Protein AF-A0AA43C217-F1 (afdb_monomer)

Structure (mmCIF, N/CA/C/O backbone):
data_AF-A0AA43C217-F1
#
_entry.id   AF-A0AA43C217-F1
#
loop_
_atom_site.group_PDB
_atom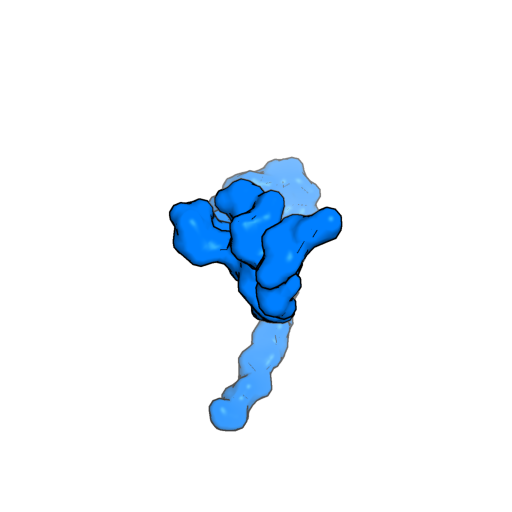_site.id
_atom_site.type_symbol
_atom_site.label_atom_id
_atom_site.label_alt_id
_atom_site.label_comp_id
_atom_site.label_asym_id
_atom_site.label_entity_id
_atom_site.label_seq_id
_atom_site.pdbx_PDB_ins_code
_a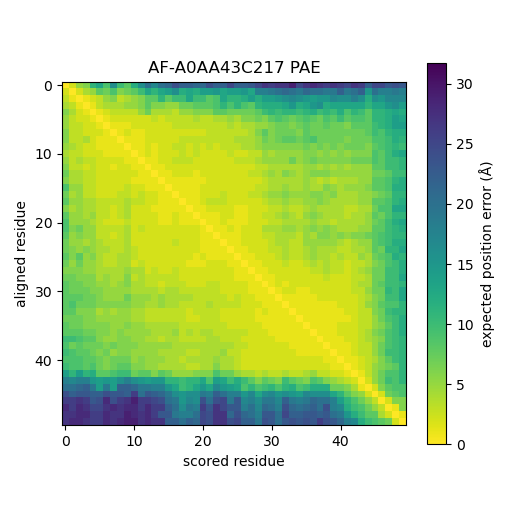tom_site.Cartn_x
_atom_site.Cartn_y
_atom_site.Cartn_z
_atom_site.occupancy
_atom_site.B_iso_or_equiv
_atom_site.auth_seq_id
_atom_site.auth_comp_id
_atom_site.auth_asym_id
_atom_site.auth_atom_id
_atom_site.pdbx_PDB_model_num
ATOM 1 N N . MET A 1 1 ? 6.510 -5.624 -28.502 1.00 63.75 1 MET A N 1
ATOM 2 C CA . MET A 1 1 ? 6.305 -5.838 -27.048 1.00 63.75 1 MET A CA 1
ATOM 3 C C . MET A 1 1 ? 7.502 -5.249 -26.310 1.00 63.75 1 MET A C 1
ATOM 5 O O . MET A 1 1 ? 8.556 -5.180 -26.921 1.00 63.75 1 MET A O 1
ATOM 9 N N . ALA A 1 2 ? 7.345 -4.785 -25.067 1.00 79.44 2 ALA A N 1
ATOM 10 C CA . ALA A 1 2 ? 8.256 -3.827 -24.418 1.00 79.44 2 ALA A CA 1
ATOM 11 C C . ALA A 1 2 ? 9.718 -4.281 -24.174 1.00 79.44 2 ALA A C 1
ATOM 13 O O . ALA A 1 2 ? 10.520 -3.448 -23.781 1.00 79.44 2 ALA A O 1
ATOM 14 N N . GLY A 1 3 ? 10.089 -5.546 -24.413 1.00 90.06 3 GLY A N 1
ATOM 15 C CA . GLY A 1 3 ? 11.489 -6.001 -24.338 1.00 90.06 3 GLY A CA 1
ATOM 16 C C . GLY A 1 3 ? 12.124 -5.948 -22.941 1.00 90.06 3 GLY A C 1
ATOM 17 O O . GLY A 1 3 ? 13.343 -5.988 -22.837 1.00 90.06 3 GLY A O 1
ATOM 18 N N . VAL A 1 4 ? 11.313 -5.835 -21.885 1.00 90.81 4 VAL A N 1
ATOM 19 C CA . VAL A 1 4 ? 11.766 -5.699 -20.492 1.00 90.81 4 VAL A CA 1
ATOM 20 C C . VAL A 1 4 ? 11.774 -7.042 -19.761 1.00 90.81 4 VAL A C 1
ATOM 22 O O . VAL A 1 4 ? 10.907 -7.886 -19.993 1.00 90.81 4 VAL A O 1
ATOM 25 N N . GLU A 1 5 ? 12.731 -7.221 -18.848 1.00 90.38 5 GLU A N 1
ATOM 26 C CA . GLU A 1 5 ? 12.859 -8.424 -18.010 1.00 90.38 5 GLU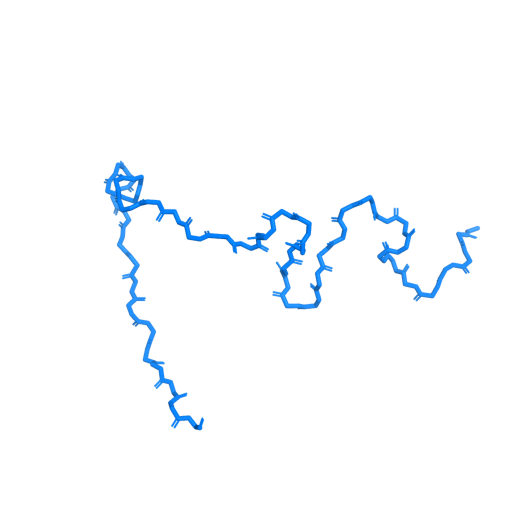 A CA 1
ATOM 27 C C . GLU A 1 5 ? 11.887 -8.417 -16.822 1.00 90.38 5 GLU A C 1
ATOM 29 O O . GLU A 1 5 ? 11.487 -9.475 -16.331 1.00 90.38 5 GLU A O 1
ATOM 34 N N . SER A 1 6 ? 11.473 -7.231 -16.362 1.00 89.75 6 SER A N 1
ATOM 35 C CA . SER A 1 6 ? 10.522 -7.075 -15.268 1.00 89.75 6 SER A CA 1
ATOM 36 C C . SER A 1 6 ? 9.327 -6.229 -15.673 1.00 89.75 6 SER A C 1
ATOM 38 O O . SER A 1 6 ? 9.449 -5.141 -16.228 1.00 89.75 6 SER A O 1
ATOM 40 N N . ILE A 1 7 ? 8.133 -6.668 -15.271 1.00 91.44 7 ILE A N 1
ATOM 41 C CA . ILE A 1 7 ? 6.916 -5.856 -15.398 1.00 91.44 7 ILE A CA 1
ATOM 42 C C . ILE A 1 7 ? 7.002 -4.549 -14.593 1.00 91.44 7 ILE A C 1
ATOM 44 O O . ILE A 1 7 ? 6.304 -3.584 -14.894 1.00 91.44 7 ILE A O 1
ATOM 48 N N . ARG A 1 8 ? 7.876 -4.487 -13.579 1.00 89.00 8 ARG A N 1
ATOM 49 C CA . ARG A 1 8 ? 8.094 -3.263 -12.801 1.00 89.00 8 ARG A CA 1
ATOM 50 C C . ARG A 1 8 ? 8.637 -2.115 -13.644 1.00 89.00 8 ARG A C 1
ATOM 52 O O . ARG A 1 8 ? 8.361 -0.974 -13.300 1.00 89.00 8 ARG A O 1
ATOM 59 N N . ASP A 1 9 ? 9.331 -2.416 -14.737 1.00 88.06 9 ASP A N 1
ATOM 60 C CA . ASP A 1 9 ? 10.005 -1.418 -15.573 1.00 88.06 9 ASP A CA 1
ATOM 61 C C . ASP A 1 9 ? 9.025 -0.644 -16.469 1.00 88.06 9 ASP A C 1
ATOM 63 O O . ASP A 1 9 ? 9.372 0.384 -17.041 1.00 88.06 9 ASP A O 1
ATOM 67 N N . VAL A 1 10 ? 7.781 -1.123 -16.577 1.00 93.50 10 VAL A N 1
ATOM 68 C CA . VAL A 1 10 ? 6.711 -0.508 -17.383 1.00 93.50 10 VAL A CA 1
ATOM 69 C C . VAL A 1 10 ? 5.512 -0.051 -16.549 1.00 93.50 10 VAL A C 1
ATOM 71 O O . VAL A 1 10 ? 4.551 0.493 -17.088 1.00 93.50 10 VAL A O 1
ATOM 74 N N . ILE A 1 11 ? 5.551 -0.252 -15.231 1.00 93.62 11 ILE A N 1
ATOM 75 C CA . ILE A 1 11 ? 4.533 0.245 -14.303 1.00 93.62 11 ILE A CA 1
ATOM 76 C C . ILE A 1 11 ? 5.070 1.519 -13.652 1.00 93.62 11 ILE A C 1
ATOM 78 O O . ILE A 1 11 ? 6.132 1.494 -13.045 1.00 93.62 11 ILE A O 1
ATOM 82 N N . ALA A 1 12 ? 4.310 2.616 -13.705 1.00 92.88 12 ALA A N 1
ATOM 83 C CA . ALA A 1 12 ? 4.737 3.901 -13.138 1.00 92.88 12 ALA A CA 1
ATOM 84 C C . ALA A 1 12 ? 5.033 3.834 -11.624 1.00 92.88 12 ALA A C 1
ATOM 86 O O . ALA A 1 12 ? 5.981 4.451 -11.147 1.00 92.88 12 ALA A O 1
ATOM 87 N N . PHE A 1 13 ? 4.236 3.064 -10.870 1.00 94.31 13 PHE A N 1
ATOM 88 C CA . PHE A 1 13 ? 4.375 2.909 -9.416 1.00 94.31 13 PHE A CA 1
ATOM 89 C C . PHE A 1 13 ? 4.269 1.433 -9.003 1.00 94.31 13 PHE A C 1
ATOM 91 O O . PHE A 1 13 ? 3.226 0.993 -8.505 1.00 94.31 13 PHE A O 1
ATOM 98 N N . PRO A 1 14 ? 5.317 0.624 -9.234 1.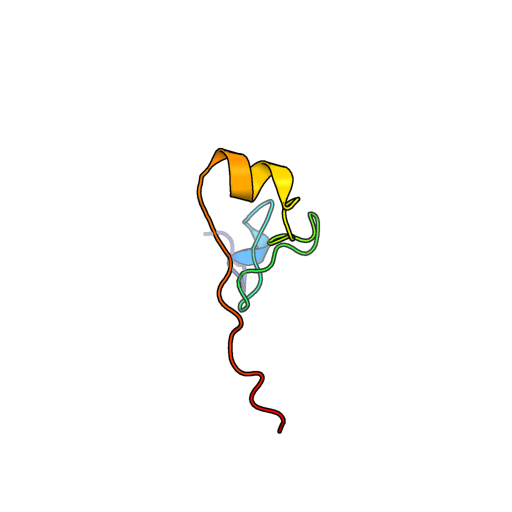00 94.12 14 PRO A N 1
ATOM 99 C CA . PRO A 1 14 ? 5.263 -0.800 -8.960 1.00 94.12 14 PRO A CA 1
ATOM 100 C C . PRO A 1 14 ? 5.295 -1.069 -7.452 1.00 94.12 14 PRO A C 1
ATOM 102 O O . PRO A 1 14 ? 5.873 -0.322 -6.657 1.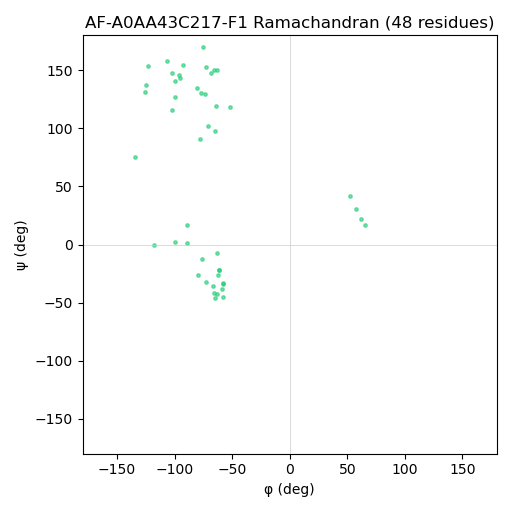00 94.12 14 PRO A O 1
ATOM 105 N N . LYS A 1 15 ? 4.705 -2.195 -7.052 1.00 95.38 15 LYS A N 1
ATOM 106 C CA . LYS A 1 15 ? 4.890 -2.765 -5.715 1.00 95.38 15 LYS A CA 1
ATOM 107 C C . LYS A 1 15 ? 6.035 -3.780 -5.723 1.00 95.38 15 LYS A C 1
ATOM 109 O O . LYS A 1 15 ? 6.353 -4.396 -6.745 1.00 95.38 15 LYS A O 1
ATOM 114 N N . THR A 1 16 ? 6.660 -3.975 -4.567 1.00 94.12 16 THR A N 1
ATOM 115 C CA . THR A 1 16 ? 7.635 -5.048 -4.361 1.00 94.12 16 THR A CA 1
ATOM 116 C C . THR A 1 16 ? 6.934 -6.404 -4.224 1.00 94.12 16 THR A C 1
ATOM 118 O O . THR A 1 16 ? 5.717 -6.479 -4.065 1.00 94.12 16 THR A O 1
ATOM 121 N N . GLN A 1 17 ? 7.705 -7.497 -4.230 1.00 93.50 17 GLN A N 1
ATOM 122 C CA . GLN 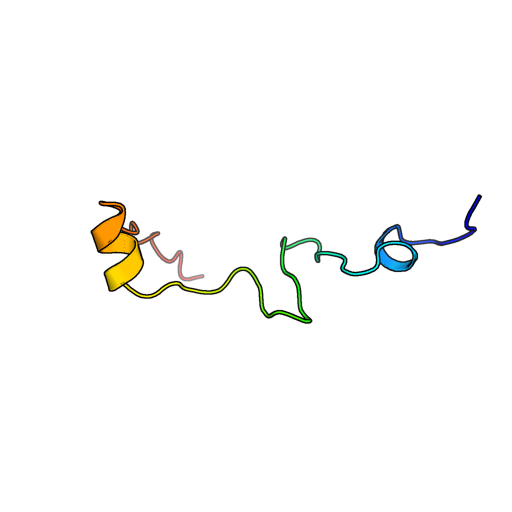A 1 17 ? 7.178 -8.848 -3.978 1.00 93.50 17 GLN A CA 1
ATOM 123 C C . GLN A 1 17 ? 6.561 -8.974 -2.573 1.00 93.50 17 GLN A C 1
ATOM 125 O O . GLN A 1 17 ? 5.706 -9.820 -2.354 1.00 93.50 17 GLN A O 1
ATOM 130 N N . ARG A 1 18 ? 6.945 -8.098 -1.634 1.00 94.44 18 ARG A N 1
ATOM 131 C CA . ARG A 1 18 ? 6.369 -8.007 -0.282 1.00 94.44 18 ARG A CA 1
ATOM 132 C C . ARG A 1 18 ? 5.163 -7.056 -0.207 1.00 94.44 18 ARG A C 1
ATOM 134 O O . ARG A 1 18 ? 4.819 -6.600 0.876 1.00 94.44 18 ARG A O 1
ATOM 141 N N . ALA A 1 19 ? 4.560 -6.713 -1.348 1.00 94.31 19 ALA A N 1
ATOM 142 C CA . ALA A 1 19 ? 3.418 -5.802 -1.475 1.00 94.31 19 ALA A CA 1
ATOM 143 C C . ALA A 1 19 ? 3.662 -4.351 -0.996 1.00 94.31 19 ALA A C 1
ATOM 145 O O . ALA A 1 19 ? 2.717 -3.605 -0.731 1.00 94.31 19 ALA A O 1
ATOM 146 N N . GLN A 1 20 ? 4.921 -3.906 -0.935 1.00 96.25 20 GLN A N 1
ATOM 147 C CA . GLN A 1 20 ? 5.277 -2.556 -0.481 1.00 96.25 20 GLN A CA 1
ATOM 148 C C . GLN A 1 20 ? 5.438 -1.586 -1.660 1.00 96.25 20 GLN A C 1
ATOM 150 O O . GLN A 1 20 ? 5.954 -1.969 -2.707 1.00 96.25 20 GLN A O 1
ATOM 155 N N . CYS A 1 21 ? 5.030 -0.323 -1.504 1.00 93.62 21 CYS A N 1
ATOM 156 C CA . CYS A 1 21 ? 5.457 0.779 -2.375 1.00 93.62 21 CYS A CA 1
ATOM 157 C C . CYS A 1 21 ? 6.518 1.589 -1.638 1.00 93.62 21 CYS A C 1
ATOM 159 O O . CYS A 1 21 ? 6.216 2.199 -0.615 1.00 93.62 21 CYS A O 1
ATOM 161 N N . LEU A 1 22 ? 7.739 1.605 -2.171 1.00 91.31 22 LEU A N 1
ATOM 162 C CA . LEU A 1 22 ? 8.869 2.288 -1.540 1.00 91.31 22 LEU A CA 1
ATOM 163 C C . LEU A 1 22 ? 8.764 3.815 -1.642 1.00 91.31 22 LEU A C 1
ATOM 165 O O . LEU A 1 22 ? 9.163 4.505 -0.713 1.00 91.31 22 LEU A O 1
ATOM 169 N N . LEU A 1 23 ? 8.177 4.335 -2.726 1.00 95.12 23 LEU A N 1
ATOM 170 C CA . LEU A 1 23 ? 8.026 5.777 -2.941 1.00 95.12 23 LEU A CA 1
ATOM 171 C C . LEU A 1 23 ? 7.096 6.422 -1.905 1.00 95.12 23 LEU A C 1
ATOM 173 O O . LEU A 1 23 ? 7.416 7.465 -1.349 1.00 95.12 23 LEU A O 1
ATOM 177 N N . THR A 1 24 ? 5.949 5.794 -1.639 1.00 95.00 24 THR A N 1
ATOM 178 C CA . THR A 1 24 ? 4.928 6.331 -0.724 1.00 95.00 24 THR A CA 1
ATOM 179 C C . THR A 1 24 ? 4.986 5.707 0.668 1.00 95.00 24 THR A C 1
ATOM 181 O O . THR A 1 24 ? 4.107 5.976 1.479 1.00 95.00 24 THR A O 1
ATOM 184 N N . GLN A 1 25 ? 5.945 4.810 0.916 1.00 93.19 25 GLN A N 1
ATOM 185 C CA . GLN A 1 25 ? 6.066 4.041 2.161 1.00 93.19 25 GLN A CA 1
ATOM 186 C C . GLN A 1 25 ? 4.765 3.310 2.554 1.00 93.19 25 GLN A C 1
ATOM 188 O O . GLN A 1 25 ? 4.367 3.290 3.714 1.00 93.19 25 GLN A O 1
ATOM 193 N N . ALA A 1 26 ? 4.087 2.710 1.569 1.00 95.56 26 ALA A N 1
ATOM 194 C CA . ALA A 1 26 ? 2.827 1.990 1.774 1.00 95.56 26 ALA A CA 1
ATOM 195 C C . ALA A 1 26 ? 3.034 0.459 1.792 1.00 95.56 26 ALA A C 1
ATOM 197 O O . ALA A 1 26 ? 3.841 -0.033 0.999 1.00 95.56 26 ALA A O 1
ATOM 198 N N . PRO A 1 27 ? 2.250 -0.327 2.553 1.00 94.94 27 PRO A N 1
ATOM 199 C C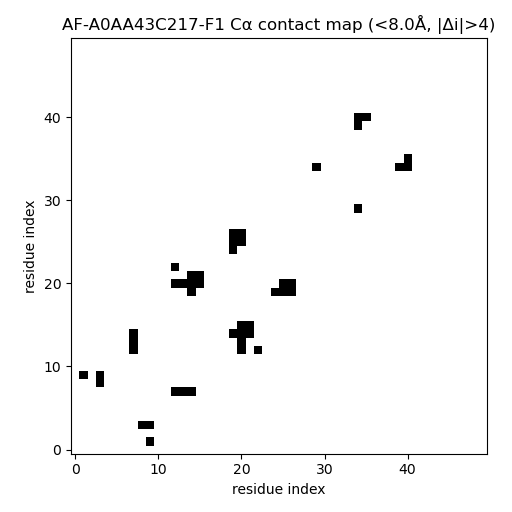A . PRO A 1 27 ? 1.238 0.119 3.511 1.00 94.94 27 PRO A CA 1
ATOM 200 C C . PRO A 1 27 ? 1.872 0.863 4.691 1.00 94.94 27 PRO A C 1
ATOM 202 O O . PRO A 1 27 ? 3.009 0.584 5.062 1.00 94.94 27 PRO A O 1
ATOM 205 N N . SER A 1 28 ? 1.125 1.798 5.26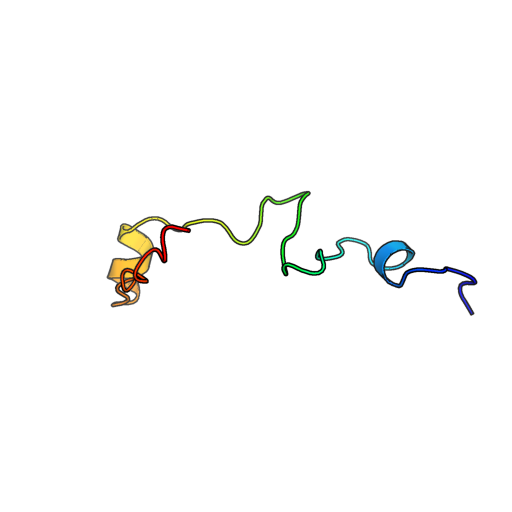3 1.00 94.38 28 SER A N 1
ATOM 206 C CA . SER A 1 28 ? 1.529 2.605 6.412 1.00 94.38 28 SER A CA 1
ATOM 207 C C . SER A 1 28 ? 0.510 2.448 7.546 1.00 94.38 28 SER A C 1
ATOM 209 O O . SER A 1 28 ? -0.652 2.116 7.282 1.00 94.38 28 SER A O 1
ATOM 211 N N . PRO A 1 29 ? 0.919 2.643 8.811 1.00 93.56 29 PRO A N 1
ATOM 212 C CA . PRO A 1 29 ? -0.023 2.664 9.922 1.00 93.56 29 PRO A CA 1
ATOM 213 C C . PRO A 1 29 ? -1.005 3.834 9.775 1.00 93.56 29 PRO A C 1
ATOM 215 O O . PRO A 1 29 ? -0.665 4.883 9.227 1.00 93.56 29 PRO A O 1
ATOM 218 N N . VAL A 1 30 ? -2.217 3.641 10.289 1.00 95.12 30 VAL A N 1
ATOM 219 C CA . VAL A 1 30 ? -3.248 4.682 10.409 1.00 95.12 30 VAL A CA 1
ATOM 220 C C . VAL A 1 30 ? -3.384 5.096 11.872 1.00 95.12 30 VAL A C 1
ATOM 222 O O . VAL A 1 30 ? -3.024 4.325 12.764 1.00 95.12 30 VAL A O 1
ATOM 225 N N . ASP A 1 31 ? -3.917 6.290 12.126 1.00 95.88 31 ASP A N 1
ATOM 226 C CA . ASP A 1 31 ? -4.165 6.742 13.496 1.00 95.88 31 ASP A CA 1
ATOM 227 C C . ASP A 1 31 ? -5.293 5.928 14.155 1.00 95.88 31 ASP A C 1
ATOM 229 O O . ASP A 1 31 ? -6.272 5.525 13.517 1.00 95.88 31 ASP A O 1
ATOM 233 N N . GLU A 1 32 ? -5.195 5.727 15.468 1.00 94.44 32 GLU A N 1
ATOM 234 C CA . GLU A 1 32 ? -6.204 5.022 16.254 1.00 94.44 32 GLU A CA 1
ATOM 235 C C . GLU A 1 32 ? -7.576 5.680 16.156 1.00 94.44 32 GLU A C 1
ATOM 237 O O . GLU A 1 32 ? -8.597 4.994 16.206 1.00 94.44 32 GLU A O 1
ATOM 242 N N . ARG A 1 33 ? -7.627 7.012 16.022 1.00 97.00 33 ARG A N 1
ATOM 243 C CA . ARG A 1 33 ? -8.891 7.730 15.843 1.00 97.00 33 ARG A CA 1
ATOM 244 C C . ARG A 1 33 ? -9.642 7.230 14.608 1.00 97.00 33 ARG A C 1
ATOM 246 O O . ARG A 1 33 ? -10.831 6.947 14.716 1.00 97.00 33 ARG A O 1
ATOM 253 N N . GLN A 1 34 ? -8.949 7.056 13.484 1.00 97.06 34 GLN A N 1
ATOM 254 C CA . GLN A 1 34 ? -9.551 6.588 12.232 1.00 97.06 34 GLN A CA 1
ATOM 255 C C . GLN A 1 34 ? -10.033 5.135 12.348 1.00 97.06 34 GLN A C 1
ATOM 257 O O . GLN A 1 34 ? -11.089 4.780 11.830 1.00 97.06 34 GLN A O 1
ATOM 262 N N . LEU A 1 35 ? -9.303 4.295 13.090 1.00 96.94 35 LEU A N 1
ATOM 263 C CA . LEU A 1 35 ? -9.739 2.928 13.393 1.00 96.94 35 LEU A CA 1
ATOM 264 C C . LEU A 1 35 ? -10.993 2.913 14.277 1.00 96.94 35 LEU A C 1
ATOM 266 O O . LEU A 1 35 ? -11.914 2.137 14.019 1.00 96.94 35 LEU A O 1
ATOM 270 N N . ARG A 1 36 ? -11.053 3.790 15.291 1.00 96.81 36 ARG A N 1
ATOM 271 C CA . ARG A 1 36 ? -12.213 3.939 16.183 1.00 96.81 36 ARG A CA 1
ATOM 272 C C . ARG A 1 36 ? -13.457 4.406 15.430 1.00 96.81 36 ARG A C 1
ATOM 274 O O . ARG A 1 36 ? -14.520 3.840 15.657 1.00 96.81 36 ARG A O 1
ATOM 281 N N . GLU A 1 37 ? -13.322 5.372 14.522 1.00 97.75 37 GLU A N 1
ATOM 282 C CA . GLU A 1 37 ? -14.419 5.856 13.665 1.00 97.75 37 GLU A CA 1
ATOM 283 C C . GLU A 1 37 ? -15.031 4.724 12.819 1.00 97.75 37 GLU A C 1
ATOM 285 O O . GLU A 1 37 ? -16.245 4.672 12.621 1.00 97.75 37 GLU A O 1
ATOM 290 N N . LEU A 1 38 ? -14.207 3.765 12.390 1.00 97.75 38 LEU A N 1
ATOM 291 C CA . LEU A 1 38 ? -14.635 2.589 11.630 1.00 97.75 38 LEU A CA 1
ATOM 292 C C . LEU A 1 38 ? -15.028 1.384 12.504 1.00 97.75 38 LEU A C 1
ATOM 294 O O . LEU A 1 38 ? -15.384 0.340 11.964 1.00 97.75 38 LEU A O 1
ATOM 298 N N . HIS A 1 39 ? -14.987 1.502 13.836 1.00 96.56 39 HIS A N 1
ATOM 299 C CA . HIS A 1 39 ? -15.219 0.404 14.787 1.00 96.56 39 HIS A CA 1
ATOM 300 C C . HIS A 1 39 ? -14.267 -0.798 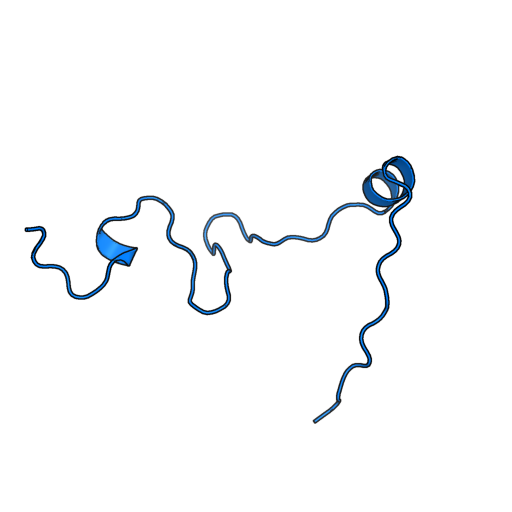14.597 1.00 96.56 39 HIS A C 1
ATOM 302 O O . HIS A 1 39 ? -14.614 -1.942 14.897 1.00 96.56 39 HIS A O 1
ATOM 308 N N . ILE A 1 40 ? -13.041 -0.543 14.126 1.00 96.50 40 ILE A N 1
ATOM 309 C CA . ILE A 1 40 ? -12.005 -1.553 13.880 1.00 96.50 40 ILE A CA 1
ATOM 310 C C . ILE A 1 40 ? -11.012 -1.576 15.049 1.00 96.50 40 ILE A C 1
ATOM 312 O O . ILE A 1 40 ? -10.605 -0.537 15.567 1.00 96.50 40 ILE A O 1
ATOM 316 N N . ARG A 1 41 ? -10.570 -2.776 15.447 1.00 93.88 41 ARG A N 1
ATOM 317 C CA . ARG A 1 41 ? -9.433 -2.975 16.359 1.00 93.88 41 ARG A CA 1
ATOM 318 C C . ARG A 1 41 ? -8.420 -3.915 15.724 1.00 93.88 41 ARG A C 1
ATOM 320 O O . ARG A 1 41 ? -8.785 -4.988 15.250 1.00 93.88 41 ARG A O 1
ATOM 327 N N . LEU A 1 42 ? -7.150 -3.520 15.734 1.00 92.19 42 LEU A N 1
ATOM 328 C CA . LEU A 1 42 ? -6.070 -4.384 15.270 1.00 92.19 42 LEU A CA 1
ATOM 329 C C . LEU A 1 42 ? -5.824 -5.485 16.302 1.00 92.19 42 LEU A C 1
ATOM 331 O O . LEU A 1 42 ? -5.664 -5.215 17.492 1.00 92.19 42 LEU A O 1
ATOM 335 N N . ARG A 1 43 ? -5.790 -6.736 15.841 1.00 92.31 43 ARG A N 1
ATOM 336 C CA . ARG A 1 43 ? -5.394 -7.871 16.674 1.00 92.31 43 ARG A CA 1
ATOM 337 C C . ARG A 1 43 ? -3.871 -7.919 16.744 1.00 92.31 43 ARG A C 1
ATOM 339 O O . ARG A 1 43 ? -3.209 -7.829 15.712 1.00 92.31 43 ARG A O 1
ATOM 346 N N . GLN A 1 44 ? -3.318 -8.114 17.939 1.00 85.00 44 GLN A N 1
ATOM 347 C CA . GLN A 1 44 ? -1.904 -8.452 18.068 1.00 85.00 44 GLN A CA 1
ATOM 348 C C . GLN A 1 44 ? -1.672 -9.811 17.403 1.00 85.00 44 GLN A C 1
ATOM 350 O O . GLN A 1 44 ? -2.292 -10.808 17.774 1.00 85.00 44 GLN A O 1
ATOM 355 N N . THR A 1 45 ? -0.824 -9.840 16.377 1.00 77.62 45 THR A N 1
ATOM 356 C CA . THR A 1 45 ? -0.271 -11.106 15.903 1.00 77.62 45 THR A CA 1
ATOM 357 C C . THR A 1 45 ? 0.814 -11.513 16.890 1.00 77.62 45 THR A C 1
ATOM 359 O O . THR A 1 45 ? 1.659 -10.687 17.237 1.00 77.62 45 THR A O 1
ATOM 362 N N . GLU A 1 46 ? 0.778 -12.757 17.366 1.00 68.44 46 GLU A N 1
ATOM 363 C CA . GLU A 1 46 ? 1.875 -13.327 18.148 1.00 68.44 46 GLU A CA 1
ATOM 364 C C . GLU A 1 46 ? 3.166 -13.124 17.344 1.00 68.44 46 GLU A C 1
ATOM 366 O O . GLU A 1 46 ? 3.273 -13.575 16.198 1.00 68.44 46 GLU A O 1
ATOM 371 N N . GLN A 1 47 ? 4.120 -12.375 17.895 1.00 60.41 47 GLN A N 1
ATOM 372 C CA . GLN A 1 47 ? 5.436 -12.251 17.285 1.00 60.41 47 GLN A CA 1
ATOM 373 C C . GLN A 1 47 ? 6.124 -13.598 17.475 1.00 60.41 47 GLN A C 1
ATOM 375 O O . GLN A 1 47 ? 6.590 -13.907 18.571 1.00 60.41 47 GLN A O 1
ATOM 380 N N . ARG A 1 48 ? 6.174 -14.423 16.424 1.00 57.25 48 ARG A N 1
ATOM 381 C CA . ARG A 1 48 ? 7.063 -15.582 16.417 1.00 57.25 48 ARG A CA 1
ATOM 382 C C . ARG A 1 48 ? 8.492 -15.036 16.442 1.00 57.25 48 ARG A C 1
ATOM 384 O O . ARG A 1 48 ? 8.995 -14.547 15.436 1.00 57.25 48 ARG A O 1
ATOM 391 N N . LYS A 1 49 ? 9.058 -15.001 17.646 1.00 46.78 49 LYS A N 1
ATOM 392 C CA . LYS A 1 49 ? 10.430 -14.603 17.937 1.00 46.78 49 LYS A CA 1
ATOM 393 C C . LYS A 1 49 ? 11.322 -15.788 17.573 1.00 46.78 49 LYS A C 1
ATOM 395 O O . LYS A 1 49 ? 11.510 -16.671 18.404 1.00 46.78 49 LYS A O 1
ATOM 400 N N . ASP A 1 50 ? 11.782 -15.809 16.329 1.00 48.62 50 ASP A N 1
ATOM 401 C CA . ASP A 1 50 ? 12.946 -16.589 15.903 1.00 48.62 50 ASP A CA 1
ATOM 402 C C . ASP A 1 50 ? 14.148 -15.636 15.802 1.00 48.62 50 ASP A C 1
ATOM 404 O O . ASP A 1 50 ? 13.967 -14.520 15.254 1.00 48.62 50 ASP A O 1
#

Radius of gyration: 17.06 Å; Cα contacts (8 Å, |Δi|>4): 23; chains: 1; bounding box: 28×24×45 Å

pLDDT: mean 88.8, std 12.47, range [46.78, 97.75]

Solvent-accessible surface area (backbone atoms only — not comparable to full-atom values): 3602 Å² total; per-residue (Å²): 128,92,85,64,96,48,75,57,82,79,38,97,80,49,62,46,99,84,66,34,28,80,91,77,55,32,82,64,90,77,60,68,67,63,33,52,77,68,74,52,78,87,76,83,71,82,78,83,85,124

Secondary structure (DSSP, 8-state):
----S-GGGG-SSPPPTTS-BTTTTBS----HHHHHHTT--PPPPP----

Mean predicted aligned error: 6.71 Å

Foldseek 3Di:
DPPDPDPVVVDPFDADPVRAGPVVRPPDDDDVVVCVVVVHDDDDDPPPDD

Sequence (50 aa):
MAGVESIRDVIAFPKTQRAQCLLTQAPSPVDERQLRELHIRLRQTEQRKD

Nearest PDB structures (foldseek):
  6wom-assembly1_A  TM=9.725E-01  e=2.759E-01  Elizabethkingia anophelis